Protein AF-A0A9X9Q8Z7-F1 (afdb_monomer_lite)

Organism: Gulo gulo (NCBI:txid48420)

pLDDT: mean 82.04, std 21.58, range [27.62, 98.31]

Structure (mmCIF, N/CA/C/O backbone):
data_AF-A0A9X9Q8Z7-F1
#
_entry.id   AF-A0A9X9Q8Z7-F1
#
loop_
_atom_site.group_PDB
_atom_site.id
_atom_site.type_symbol
_atom_site.label_atom_id
_atom_site.label_alt_id
_atom_site.label_comp_id
_atom_site.label_asym_id
_atom_site.label_entity_id
_atom_site.label_seq_id
_atom_site.pdbx_PDB_ins_code
_atom_site.Cartn_x
_atom_site.Cartn_y
_atom_site.Cartn_z
_atom_site.occupancy
_atom_site.B_iso_or_equiv
_atom_site.auth_seq_id
_atom_site.auth_comp_id
_atom_site.auth_asym_id
_atom_site.auth_atom_id
_atom_site.pdbx_PDB_model_num
ATOM 1 N N . MET A 1 1 ? -2.057 31.695 68.535 1.00 37.84 1 MET A N 1
ATOM 2 C CA . MET A 1 1 ? -2.910 32.203 67.441 1.00 37.84 1 MET A CA 1
ATOM 3 C C . MET A 1 1 ? -2.009 33.017 66.537 1.00 37.84 1 MET A C 1
ATOM 5 O O . MET A 1 1 ? -1.877 34.217 66.724 1.00 37.84 1 MET A O 1
ATOM 9 N N . GLU A 1 2 ? -1.329 32.327 65.630 1.00 30.91 2 GLU A N 1
ATOM 10 C CA . GLU A 1 2 ? -0.455 32.906 64.612 1.00 30.91 2 GLU A CA 1
ATOM 11 C C . GLU A 1 2 ? -0.871 32.297 63.274 1.00 30.91 2 GLU A C 1
ATOM 13 O O . GLU A 1 2 ? -1.188 31.111 63.190 1.00 30.91 2 GLU A O 1
ATOM 18 N N . LYS A 1 3 ? -0.987 33.158 62.262 1.00 35.72 3 LYS A N 1
ATOM 19 C CA . LYS A 1 3 ? -1.270 32.783 60.878 1.00 35.72 3 LYS A CA 1
ATOM 20 C C . LYS A 1 3 ? 0.009 32.212 60.283 1.00 35.72 3 LYS A C 1
ATOM 22 O O . LYS A 1 3 ? 1.001 32.933 60.244 1.00 35.72 3 LYS A O 1
ATOM 27 N N . GLU A 1 4 ? -0.047 31.007 59.731 1.00 32.28 4 GLU A N 1
ATOM 28 C CA . GLU A 1 4 ? 1.013 30.512 58.859 1.00 32.28 4 GLU A CA 1
ATOM 29 C C . GLU A 1 4 ? 0.518 30.237 57.444 1.00 32.28 4 GLU A C 1
ATOM 31 O O . GLU A 1 4 ? -0.660 30.007 57.168 1.00 32.28 4 GLU A O 1
ATOM 36 N N . LYS A 1 5 ? 1.476 30.444 56.552 1.00 32.44 5 LYS A N 1
ATOM 37 C CA . LYS A 1 5 ? 1.382 30.817 55.152 1.00 32.44 5 LYS A CA 1
ATOM 38 C C . LYS A 1 5 ? 1.384 29.550 54.298 1.00 32.44 5 LYS A C 1
ATOM 40 O O . LYS A 1 5 ? 2.084 28.590 54.594 1.00 32.44 5 LYS A O 1
ATOM 45 N N . LEU A 1 6 ? 0.596 29.589 53.233 1.00 34.72 6 LEU A N 1
ATOM 46 C CA . LEU A 1 6 ? 0.528 28.591 52.176 1.00 34.72 6 LEU A CA 1
ATOM 47 C C . LEU A 1 6 ? 1.861 28.540 51.407 1.00 34.72 6 LEU A C 1
ATOM 49 O O . LEU A 1 6 ? 2.272 29.568 50.880 1.00 34.72 6 LEU A O 1
ATOM 53 N N . ASP A 1 7 ? 2.469 27.359 51.288 1.00 29.67 7 ASP A N 1
ATOM 54 C CA . ASP A 1 7 ? 3.436 27.037 50.229 1.00 29.67 7 ASP A CA 1
ATOM 55 C C . ASP A 1 7 ? 3.209 25.588 49.768 1.00 29.67 7 ASP A C 1
ATOM 57 O O . ASP A 1 7 ? 3.765 24.616 50.281 1.00 29.67 7 ASP A O 1
ATOM 61 N N . SER A 1 8 ? 2.307 25.437 48.802 1.00 30.39 8 SER A N 1
ATOM 62 C CA . SER A 1 8 ? 2.005 24.173 48.135 1.00 30.39 8 SER A CA 1
ATOM 63 C C . SER A 1 8 ? 3.068 23.873 47.076 1.00 30.39 8 SER A C 1
ATOM 65 O O . SER A 1 8 ? 3.022 24.413 45.970 1.00 30.39 8 SER A O 1
ATOM 67 N N . LYS A 1 9 ? 4.016 22.991 47.403 1.00 31.52 9 LYS A N 1
ATOM 68 C CA . LYS A 1 9 ? 4.982 22.427 46.453 1.00 31.52 9 LYS A CA 1
ATOM 69 C C . LYS A 1 9 ? 4.414 21.118 45.892 1.00 31.52 9 LYS A C 1
ATOM 71 O O . LYS A 1 9 ? 4.386 20.106 46.582 1.00 31.52 9 LYS A O 1
ATOM 76 N N . ILE A 1 10 ? 3.917 21.160 44.656 1.00 27.62 10 ILE A N 1
ATOM 77 C CA . ILE A 1 10 ? 3.458 19.985 43.902 1.00 27.62 10 ILE A CA 1
ATOM 78 C C . ILE A 1 10 ? 4.681 19.108 43.612 1.00 27.62 10 ILE A C 1
ATOM 80 O O . ILE A 1 10 ? 5.573 19.513 42.867 1.00 27.62 10 ILE A O 1
ATOM 84 N N . ILE A 1 11 ? 4.737 17.921 44.215 1.00 29.00 11 ILE A N 1
ATOM 85 C CA . ILE A 1 11 ? 5.684 16.873 43.835 1.00 29.00 11 ILE A CA 1
ATOM 86 C C . ILE A 1 11 ? 5.000 16.071 42.729 1.00 29.00 11 ILE A C 1
ATOM 88 O O . ILE A 1 11 ? 4.080 15.301 42.984 1.00 29.00 11 ILE A O 1
ATOM 92 N N . VAL A 1 12 ? 5.413 16.312 41.485 1.00 28.73 12 VAL A N 1
ATOM 93 C CA . VAL A 1 12 ? 5.110 15.425 40.361 1.00 28.73 12 VAL A CA 1
ATOM 94 C C . VAL A 1 12 ? 6.004 14.202 40.536 1.00 28.73 12 VAL A C 1
ATOM 96 O O . VAL A 1 12 ? 7.205 14.269 40.275 1.00 28.73 12 VAL A O 1
ATOM 99 N N . GLU A 1 13 ? 5.443 13.101 41.031 1.00 27.73 13 GLU A N 1
ATOM 100 C CA . GLU A 1 13 ? 6.114 11.802 40.999 1.00 27.73 13 GLU A CA 1
ATOM 101 C C . GLU A 1 13 ? 6.196 11.333 39.543 1.00 27.73 13 GLU A C 1
ATOM 103 O O . GLU A 1 13 ? 5.268 10.765 38.972 1.00 27.73 13 GLU A O 1
ATOM 108 N N . TYR A 1 14 ? 7.338 11.630 38.925 1.00 32.38 14 TYR A N 1
ATOM 109 C CA . TYR A 1 14 ? 7.802 10.993 37.703 1.00 32.38 14 TYR A CA 1
ATOM 110 C C . TYR A 1 14 ? 8.070 9.516 38.025 1.00 32.38 14 TYR A C 1
ATOM 112 O O . TYR A 1 14 ? 9.113 9.166 38.581 1.00 32.38 14 TYR A O 1
ATOM 120 N N . CYS A 1 15 ? 7.129 8.630 37.702 1.00 34.38 15 CYS A N 1
ATOM 121 C CA . CYS A 1 15 ? 7.386 7.194 37.715 1.00 34.38 15 CYS A CA 1
ATOM 122 C C . CYS A 1 15 ? 8.273 6.833 36.516 1.00 34.38 15 CYS A C 1
ATOM 124 O O . CYS A 1 15 ? 7.789 6.396 35.477 1.00 34.38 15 CYS A O 1
ATOM 126 N N . ASN A 1 16 ? 9.586 6.998 36.685 1.00 40.81 16 ASN A N 1
ATOM 127 C CA . ASN A 1 16 ? 10.596 6.362 35.845 1.00 40.81 16 ASN A CA 1
ATOM 128 C C . ASN A 1 16 ? 10.554 4.847 36.089 1.00 40.81 16 ASN A C 1
ATOM 130 O O . ASN A 1 16 ? 11.298 4.326 36.919 1.00 40.81 16 ASN A O 1
ATOM 134 N N . HIS A 1 17 ? 9.676 4.137 35.385 1.00 39.72 17 HIS A N 1
ATOM 135 C CA . HIS A 1 17 ? 9.890 2.716 35.135 1.00 39.72 17 HIS A CA 1
ATOM 136 C C . HIS A 1 17 ? 10.696 2.617 33.845 1.00 39.72 17 HIS A C 1
ATOM 138 O O . HIS A 1 17 ? 10.189 2.916 32.768 1.00 39.72 17 HIS A O 1
ATOM 144 N N . ALA A 1 18 ? 11.970 2.248 33.974 1.00 42.78 18 ALA A N 1
ATOM 145 C CA . ALA A 1 18 ? 12.759 1.785 32.845 1.00 42.78 18 ALA A CA 1
ATOM 146 C C . ALA A 1 18 ? 12.041 0.559 32.261 1.00 42.78 18 ALA A C 1
ATOM 148 O O . ALA A 1 18 ? 12.005 -0.496 32.896 1.00 42.78 18 ALA A O 1
ATOM 149 N N . MET A 1 19 ? 11.391 0.741 31.111 1.00 45.59 19 MET A N 1
ATOM 150 C CA . MET A 1 19 ? 10.764 -0.340 30.360 1.00 45.59 19 MET A CA 1
ATOM 151 C C . MET A 1 19 ? 11.869 -1.229 29.784 1.00 45.59 19 MET A C 1
ATOM 153 O O . MET A 1 19 ? 12.889 -0.747 29.296 1.00 45.59 19 MET A O 1
ATOM 157 N N . ASP A 1 20 ? 11.681 -2.537 29.911 1.00 41.94 20 ASP A N 1
ATOM 158 C CA . ASP A 1 20 ? 12.554 -3.558 29.346 1.00 41.94 20 ASP A CA 1
ATOM 159 C C . ASP A 1 20 ? 12.507 -3.474 27.803 1.00 41.94 20 ASP A C 1
ATOM 161 O O . ASP A 1 20 ? 11.411 -3.569 27.242 1.00 41.94 20 ASP A O 1
ATOM 165 N N . PRO A 1 21 ? 13.647 -3.337 27.095 1.00 47.22 21 PRO A N 1
ATOM 166 C CA . PRO A 1 21 ? 13.672 -3.297 25.629 1.00 47.22 21 PRO A CA 1
ATOM 167 C C . PRO A 1 21 ? 13.071 -4.554 24.977 1.00 47.22 21 PRO A C 1
ATOM 169 O O . PRO A 1 21 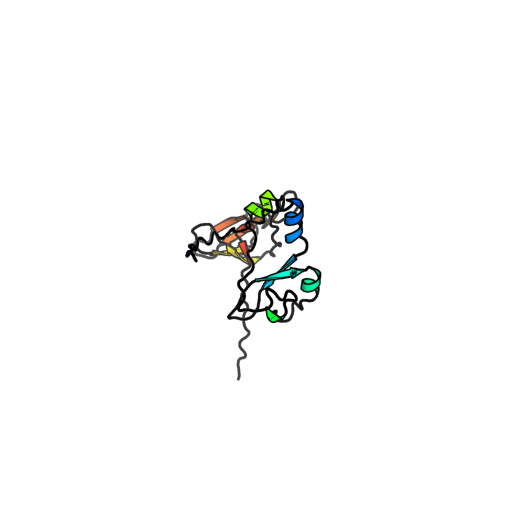? 12.652 -4.527 23.821 1.00 47.22 21 PRO A O 1
ATOM 172 N N . SER A 1 22 ? 13.002 -5.675 25.704 1.00 47.53 22 SER A N 1
ATOM 173 C CA . SER A 1 22 ? 12.358 -6.898 25.218 1.00 47.53 22 SER A CA 1
ATOM 174 C C . SER A 1 22 ? 10.823 -6.834 25.239 1.00 47.53 22 SER A C 1
ATOM 176 O O . SER A 1 22 ? 10.178 -7.556 24.476 1.00 47.53 22 SER A O 1
ATOM 178 N N . ALA A 1 23 ? 10.227 -5.956 26.056 1.00 49.59 23 ALA A N 1
ATOM 179 C CA . ALA A 1 23 ? 8.778 -5.776 26.137 1.00 49.59 23 ALA A CA 1
ATOM 180 C C . ALA A 1 23 ? 8.228 -4.932 24.973 1.00 49.59 23 ALA A C 1
ATOM 182 O O . ALA A 1 23 ? 7.140 -5.220 24.472 1.00 49.59 23 ALA A O 1
ATOM 183 N N . GLU A 1 24 ? 8.994 -3.950 24.486 1.00 50.75 24 GLU A N 1
ATOM 184 C CA . GLU A 1 24 ? 8.640 -3.159 23.294 1.00 50.75 24 GLU A CA 1
ATOM 185 C C . GLU A 1 24 ? 8.648 -4.023 22.024 1.00 50.75 24 GLU A C 1
ATOM 187 O O . GLU A 1 24 ? 7.759 -3.910 21.177 1.00 50.75 24 GLU A O 1
ATOM 192 N N . ASN A 1 25 ? 9.565 -4.995 21.958 1.00 51.03 25 ASN A N 1
ATOM 193 C CA . ASN A 1 25 ? 9.693 -5.941 20.847 1.00 51.03 25 ASN A CA 1
ATOM 194 C C . ASN A 1 25 ? 8.437 -6.818 20.637 1.00 51.03 25 ASN A C 1
ATOM 196 O O . ASN A 1 25 ? 8.208 -7.340 19.549 1.00 51.03 25 ASN A O 1
ATOM 200 N N . SER A 1 26 ? 7.598 -6.979 21.667 1.00 59.38 26 SER A N 1
ATOM 201 C CA . SER A 1 26 ? 6.358 -7.764 21.610 1.00 59.38 26 SER A CA 1
ATOM 202 C C . SER A 1 26 ? 5.140 -6.967 21.125 1.00 59.38 26 SER A C 1
ATOM 204 O O . SER A 1 26 ? 4.101 -7.577 20.860 1.00 59.38 26 SER A O 1
ATOM 206 N N . MET A 1 27 ? 5.209 -5.634 21.050 1.00 66.38 27 MET A N 1
ATOM 207 C CA . MET A 1 27 ? 4.010 -4.805 20.862 1.00 66.38 27 MET A CA 1
ATOM 208 C C . MET A 1 27 ? 3.388 -4.954 19.465 1.00 66.38 27 MET A C 1
ATOM 210 O O . MET A 1 27 ? 2.163 -4.963 19.340 1.00 66.38 27 MET A O 1
ATOM 214 N N . TYR A 1 28 ? 4.220 -5.120 18.433 1.00 67.25 28 TYR A N 1
ATOM 215 C CA . TYR A 1 28 ? 3.788 -5.165 17.028 1.00 67.25 28 TYR A CA 1
ATOM 216 C C . TYR A 1 28 ? 3.770 -6.573 16.426 1.00 67.25 28 TYR A C 1
ATOM 218 O O . TYR A 1 28 ? 3.291 -6.776 15.310 1.00 67.25 28 TYR A O 1
ATOM 226 N N . VAL A 1 29 ? 4.269 -7.564 17.162 1.00 74.06 29 VAL A N 1
ATOM 227 C CA . VAL A 1 29 ? 4.263 -8.957 16.718 1.00 74.06 29 VAL A CA 1
ATOM 228 C C . VAL A 1 29 ? 2.826 -9.478 16.741 1.00 74.06 29 VAL A C 1
ATOM 230 O O . VAL A 1 29 ? 2.121 -9.326 17.737 1.00 74.06 29 VAL A O 1
ATOM 233 N N . ASN A 1 30 ? 2.398 -10.127 15.652 1.00 83.12 30 ASN A N 1
ATOM 234 C CA . ASN A 1 30 ? 1.057 -10.716 15.527 1.00 83.12 30 ASN A CA 1
ATOM 235 C C . ASN A 1 30 ? -0.078 -9.691 15.722 1.00 83.12 30 ASN A C 1
ATOM 237 O O . ASN A 1 30 ? -1.070 -9.949 16.411 1.00 83.12 30 ASN A O 1
ATOM 241 N N . LYS A 1 31 ? 0.087 -8.503 15.133 1.00 87.81 31 LYS A N 1
ATOM 242 C CA . LYS A 1 31 ? -0.945 -7.468 15.065 1.00 87.81 31 LYS A CA 1
ATOM 243 C C . LYS A 1 31 ? -1.297 -7.149 13.620 1.00 87.81 31 LYS A C 1
ATOM 245 O O . LYS A 1 31 ? -0.474 -7.310 12.721 1.00 87.81 31 LYS A O 1
ATOM 250 N N . VAL A 1 32 ? -2.521 -6.684 13.405 1.00 90.75 32 VAL A N 1
ATOM 251 C CA . VAL A 1 32 ? -3.028 -6.315 12.079 1.00 90.75 32 VAL A CA 1
ATOM 252 C C . VAL A 1 32 ? -3.676 -4.946 12.160 1.00 90.75 32 VAL A C 1
ATOM 254 O O . VAL A 1 32 ? -4.503 -4.700 13.031 1.00 90.75 32 VAL A O 1
ATOM 257 N N . TRP A 1 33 ? -3.325 -4.065 11.232 1.00 92.81 33 TRP A N 1
ATOM 258 C CA . TRP A 1 33 ? -4.005 -2.788 11.072 1.00 92.81 33 TRP A CA 1
ATOM 259 C C . TRP A 1 33 ? -5.226 -2.950 10.169 1.00 92.81 33 TRP A C 1
ATOM 261 O O . TRP A 1 33 ? -5.132 -3.521 9.082 1.00 92.81 33 TRP A O 1
ATOM 271 N N . VAL A 1 34 ? -6.367 -2.422 10.603 1.00 94.62 34 VAL A N 1
ATOM 272 C CA . VAL A 1 34 ? -7.606 -2.377 9.816 1.00 94.62 34 VAL A CA 1
ATOM 273 C C . VAL A 1 34 ? -8.094 -0.938 9.694 1.00 94.62 34 VAL A C 1
ATOM 275 O O . VAL A 1 34 ? -8.029 -0.170 10.656 1.00 94.62 34 VAL A O 1
ATOM 278 N N . GLN A 1 35 ? -8.571 -0.557 8.511 1.00 95.62 35 GLN A N 1
ATOM 279 C CA . GLN A 1 35 ? -9.095 0.782 8.265 1.00 95.62 35 GLN A CA 1
ATOM 280 C C . GLN A 1 35 ? -10.605 0.829 8.506 1.00 95.62 35 GLN A C 1
ATOM 282 O O . GLN A 1 35 ? -11.350 -0.041 8.061 1.00 95.62 35 GLN A O 1
ATOM 287 N N . CYS A 1 36 ? -11.069 1.876 9.182 1.00 96.44 36 CYS A N 1
ATOM 288 C CA . CYS A 1 36 ? -12.488 2.182 9.300 1.00 96.44 36 CYS A CA 1
ATOM 289 C C . CYS A 1 36 ? -13.059 2.648 7.953 1.00 96.44 36 CYS A C 1
ATOM 291 O O . CYS A 1 36 ? -12.634 3.671 7.422 1.00 96.44 36 CYS A O 1
ATOM 293 N N . GLU A 1 37 ? -14.096 1.980 7.459 1.00 96.31 37 GLU A N 1
ATOM 294 C CA . GLU A 1 37 ? -14.748 2.294 6.180 1.00 96.31 37 GLU A CA 1
ATOM 295 C C . GLU A 1 37 ? -15.816 3.395 6.273 1.00 96.31 37 GLU A C 1
ATOM 297 O O . GLU A 1 37 ? -16.533 3.675 5.313 1.00 96.31 37 GLU A O 1
ATOM 302 N N . SER A 1 38 ? -15.948 4.059 7.426 1.00 95.12 38 SER A N 1
ATOM 303 C CA . SER A 1 38 ? -16.757 5.277 7.498 1.00 95.12 38 SER A CA 1
ATOM 304 C C . SER A 1 38 ? -16.070 6.382 6.697 1.00 95.12 38 SER A C 1
ATOM 306 O O . SER A 1 38 ? -14.950 6.772 7.036 1.00 95.12 38 SER A O 1
ATOM 308 N N . GLU A 1 39 ? -16.764 6.926 5.692 1.00 93.69 39 GLU A N 1
ATOM 309 C CA . GLU A 1 39 ? -16.252 7.977 4.794 1.00 93.69 39 GLU A CA 1
ATOM 310 C C . GLU A 1 39 ? -15.759 9.225 5.557 1.00 93.69 39 GLU A C 1
ATOM 312 O O . GLU A 1 39 ? -14.875 9.934 5.088 1.00 93.69 39 GLU A O 1
ATOM 317 N N . SER A 1 40 ? -16.285 9.480 6.761 1.00 95.62 40 SER A N 1
ATOM 318 C CA . SER A 1 40 ? -15.879 10.595 7.630 1.00 95.62 40 SER A CA 1
ATOM 319 C C . SER A 1 40 ? -14.765 10.261 8.630 1.00 95.62 40 SER A C 1
ATOM 321 O O . SER A 1 40 ? -14.314 11.150 9.352 1.00 95.62 40 SER A O 1
ATOM 323 N N . CYS A 1 41 ? -14.348 8.995 8.728 1.00 96.31 41 CYS A N 1
ATOM 324 C CA . CYS A 1 41 ? -13.355 8.549 9.703 1.00 96.31 41 CYS A CA 1
ATOM 325 C C . CYS A 1 41 ? -12.039 8.151 9.040 1.00 96.31 41 CYS A C 1
ATOM 327 O O . CYS A 1 41 ? -11.029 8.786 9.325 1.00 96.31 41 CYS A O 1
ATOM 329 N N . LEU A 1 42 ? -12.053 7.098 8.212 1.00 95.56 42 LEU A N 1
ATOM 330 C CA . LEU A 1 42 ? -10.884 6.530 7.520 1.00 95.56 42 LEU A CA 1
ATOM 331 C C . LEU A 1 42 ? -9.658 6.212 8.404 1.00 95.56 42 LEU A C 1
ATOM 333 O O . LEU A 1 42 ? -8.582 5.955 7.867 1.00 95.56 42 LEU A O 1
ATOM 337 N N . LYS A 1 43 ? -9.824 6.196 9.736 1.00 96.44 43 LYS A N 1
ATOM 338 C CA . LYS A 1 43 ? -8.751 5.910 10.693 1.00 96.44 43 LYS A CA 1
ATOM 339 C C . LYS A 1 43 ? -8.384 4.430 10.715 1.00 96.44 43 LYS A C 1
ATOM 341 O O . LYS A 1 43 ? -9.271 3.576 10.609 1.00 96.44 43 LYS A O 1
ATOM 346 N N . TRP A 1 44 ? -7.114 4.147 10.951 1.00 96.38 44 TRP A N 1
ATOM 347 C CA . TRP A 1 44 ? -6.564 2.823 11.195 1.00 96.38 44 TRP A CA 1
ATOM 348 C C . TRP A 1 44 ? -6.653 2.433 12.672 1.00 96.38 44 TRP A C 1
ATOM 350 O O . TRP A 1 44 ? -6.577 3.271 13.574 1.00 96.38 44 TRP A O 1
ATOM 360 N N . ARG A 1 45 ? -6.873 1.141 12.915 1.00 96.12 45 ARG A N 1
ATOM 361 C CA . ARG A 1 45 ? -6.992 0.539 14.247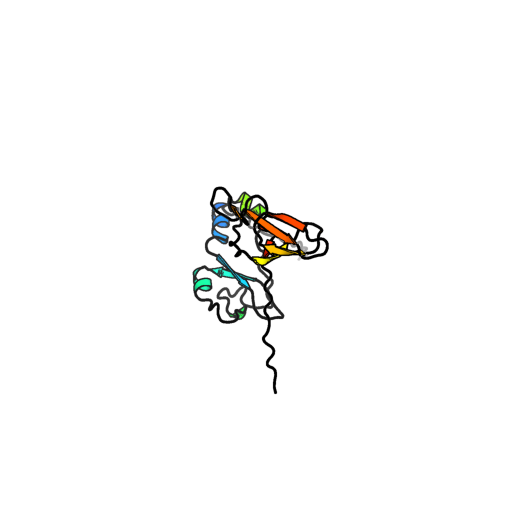 1.00 96.12 45 ARG A CA 1
ATOM 362 C C . ARG A 1 45 ? -6.151 -0.719 14.323 1.00 96.12 45 ARG A C 1
ATOM 364 O O . ARG A 1 45 ? -6.177 -1.519 13.383 1.00 96.12 45 ARG A O 1
ATOM 371 N N . LEU A 1 46 ? -5.434 -0.891 15.427 1.00 94.38 46 LEU A N 1
ATOM 372 C CA . LEU A 1 46 ? -4.606 -2.067 15.648 1.00 94.38 46 LEU A CA 1
ATOM 373 C C . LEU A 1 46 ? -5.440 -3.191 16.274 1.00 94.38 46 LEU A C 1
ATOM 375 O O . LEU A 1 46 ? -6.024 -3.036 17.345 1.00 94.38 46 LEU A O 1
ATOM 379 N N . LEU A 1 47 ? -5.485 -4.342 15.610 1.00 94.25 47 LEU A N 1
ATOM 380 C CA . LEU A 1 47 ? -6.136 -5.555 16.095 1.00 94.25 47 LEU A CA 1
ATOM 381 C C . LEU A 1 47 ? -5.106 -6.593 16.538 1.00 94.25 47 LEU A C 1
ATOM 383 O O . LEU A 1 47 ? -4.002 -6.685 15.995 1.00 94.25 47 LEU A O 1
ATOM 387 N N . SER A 1 48 ? -5.498 -7.419 17.508 1.00 92.19 48 SER A N 1
ATOM 388 C CA . SER A 1 48 ? -4.832 -8.696 17.770 1.00 92.19 48 SER A CA 1
ATOM 389 C C . SER A 1 48 ? -5.000 -9.647 16.577 1.00 92.19 48 SER A C 1
ATOM 391 O O . SER A 1 48 ? -5.949 -9.505 15.802 1.00 92.19 48 SER A O 1
ATOM 393 N N . SER A 1 49 ? -4.115 -10.637 16.429 1.00 90.50 49 SER A N 1
ATOM 394 C CA . SER A 1 49 ? -4.303 -11.700 15.432 1.00 90.50 49 SER A CA 1
ATOM 395 C C . SER A 1 49 ? -5.646 -12.417 15.588 1.00 90.50 49 SER A C 1
ATOM 397 O O . SER A 1 49 ? -6.279 -12.756 14.587 1.00 90.50 49 SER A O 1
ATOM 399 N N . GLU A 1 50 ? -6.107 -12.630 16.823 1.00 92.00 50 GLU A N 1
ATOM 400 C CA . GLU A 1 50 ? -7.387 -13.281 17.103 1.00 92.00 50 GLU A CA 1
ATOM 401 C C . GLU A 1 50 ? -8.576 -12.440 16.625 1.00 92.00 50 GLU A C 1
ATOM 403 O O . GLU A 1 50 ? -9.506 -12.975 16.018 1.00 92.00 50 GLU A O 1
ATOM 408 N N . ASP A 1 51 ? -8.551 -11.128 16.869 1.00 93.00 51 ASP A N 1
ATOM 409 C CA . ASP A 1 51 ? -9.621 -10.223 16.439 1.00 93.00 51 ASP A CA 1
ATOM 410 C C . ASP A 1 51 ? -9.598 -10.008 14.926 1.00 93.00 51 ASP A C 1
ATOM 412 O O . ASP A 1 51 ? -10.652 -10.003 14.288 1.00 93.00 51 ASP A O 1
ATOM 416 N N . ALA A 1 52 ? -8.407 -9.901 14.333 1.00 92.44 52 ALA A N 1
ATOM 417 C CA . ALA A 1 52 ? -8.234 -9.779 12.891 1.00 92.44 52 ALA A CA 1
ATOM 418 C C . ALA A 1 52 ? -8.786 -11.002 12.146 1.00 92.44 52 ALA A C 1
ATOM 420 O O . ALA A 1 52 ? -9.483 -10.849 11.146 1.00 92.44 52 ALA A O 1
ATOM 421 N N . ALA A 1 53 ? -8.565 -12.212 12.672 1.00 92.44 53 ALA A N 1
ATOM 422 C CA . ALA A 1 53 ? -9.104 -13.447 12.098 1.00 92.44 53 ALA A CA 1
ATOM 423 C C . ALA A 1 53 ? -10.645 -13.514 12.108 1.00 92.44 53 ALA A C 1
ATOM 425 O O . ALA A 1 53 ? -11.235 -14.336 11.407 1.00 92.44 53 ALA A O 1
ATOM 426 N N . ARG A 1 54 ? -11.312 -12.667 12.904 1.00 92.69 54 ARG A N 1
ATOM 427 C CA . ARG A 1 54 ? -12.779 -12.578 12.979 1.00 92.69 54 ARG A CA 1
ATOM 428 C C . ARG A 1 54 ? -13.363 -11.512 12.054 1.00 92.69 54 ARG A C 1
ATOM 430 O O . ARG A 1 54 ? -14.589 -11.418 11.961 1.00 92.69 54 ARG A O 1
ATOM 437 N N . VAL A 1 55 ? -12.527 -10.707 11.399 1.00 93.56 55 VAL A N 1
ATOM 438 C CA . VAL A 1 55 ? -12.979 -9.690 10.446 1.00 93.56 55 VAL A CA 1
ATOM 439 C C . VAL A 1 55 ? -13.482 -10.375 9.174 1.00 93.56 55 VAL A C 1
ATOM 441 O O . VAL A 1 55 ? -12.777 -11.154 8.541 1.00 93.56 55 VAL A O 1
ATOM 444 N N . ASP A 1 56 ? -14.722 -10.076 8.788 1.00 92.44 56 ASP A N 1
ATOM 445 C CA . ASP A 1 56 ? -15.291 -10.522 7.516 1.00 92.44 56 ASP A CA 1
ATOM 446 C C . ASP A 1 56 ? -14.821 -9.589 6.395 1.00 92.44 56 ASP A C 1
ATOM 448 O O . ASP A 1 56 ? -15.336 -8.484 6.250 1.00 92.44 56 ASP A O 1
ATOM 452 N N . HIS A 1 57 ? -13.859 -10.042 5.589 1.00 87.06 57 HIS A N 1
ATOM 453 C CA . HIS A 1 57 ? -13.283 -9.262 4.486 1.00 87.06 57 HIS A CA 1
ATOM 454 C C . HIS A 1 57 ? -14.280 -8.886 3.374 1.00 87.06 57 HIS A C 1
ATOM 456 O O . HIS A 1 57 ? -13.939 -8.087 2.505 1.00 87.06 57 HIS A O 1
ATOM 462 N N . ASN A 1 58 ? -15.495 -9.448 3.372 1.00 91.94 58 ASN A N 1
ATOM 463 C CA . ASN A 1 58 ? -16.538 -9.099 2.403 1.00 91.94 58 ASN A CA 1
ATOM 464 C C . ASN A 1 58 ? -17.506 -8.027 2.925 1.00 91.94 58 ASN A C 1
ATOM 466 O O . ASN A 1 58 ? -18.479 -7.696 2.240 1.00 91.94 58 ASN A O 1
ATOM 470 N N . LYS A 1 59 ? -17.300 -7.525 4.146 1.00 93.50 59 LYS A N 1
ATOM 471 C CA . LYS A 1 59 ? -18.167 -6.533 4.782 1.00 93.50 59 LYS A CA 1
ATOM 472 C C . LYS A 1 59 ? -17.356 -5.346 5.279 1.00 93.50 59 LYS A C 1
ATOM 474 O O . LYS A 1 59 ? -16.208 -5.527 5.673 1.00 93.50 59 LYS A O 1
ATOM 479 N N . PRO A 1 60 ? -17.977 -4.156 5.329 1.00 94.31 60 PRO A N 1
ATOM 480 C CA . PRO A 1 60 ? -17.290 -2.989 5.829 1.00 94.31 60 PRO A CA 1
ATOM 481 C C . PRO A 1 60 ? -16.930 -3.148 7.303 1.00 94.31 60 PRO A C 1
ATOM 483 O O . PRO A 1 60 ? -17.743 -3.625 8.105 1.00 94.31 60 PRO A O 1
ATOM 486 N N . TRP A 1 61 ? -15.726 -2.707 7.658 1.00 96.81 61 TRP A N 1
ATOM 487 C CA . TRP A 1 61 ? -15.266 -2.667 9.042 1.00 96.81 61 TRP A CA 1
ATOM 488 C C . TRP A 1 61 ? -15.316 -1.242 9.604 1.00 96.81 61 TRP A C 1
ATOM 490 O O . TRP A 1 61 ? -14.931 -0.276 8.945 1.00 96.81 61 TRP A O 1
ATOM 500 N N . TYR A 1 62 ? -15.776 -1.088 10.846 1.00 97.50 62 TYR A N 1
ATOM 501 C CA . TYR A 1 62 ? -15.916 0.216 11.499 1.00 97.50 62 TYR A CA 1
ATOM 502 C C . TYR A 1 62 ? -15.295 0.217 12.891 1.00 97.50 62 TYR A C 1
ATOM 504 O O . TYR A 1 62 ? -15.300 -0.802 13.571 1.00 97.50 62 TYR A O 1
ATOM 512 N N . CYS A 1 63 ? -14.866 1.391 13.376 1.00 97.75 63 CYS A N 1
ATOM 513 C CA . CYS A 1 63 ? -14.235 1.520 14.697 1.00 97.75 63 CYS A CA 1
ATOM 514 C C . CYS A 1 63 ? -15.047 0.861 15.826 1.00 97.75 63 CYS A C 1
ATOM 516 O O . CYS A 1 63 ? -14.452 0.215 16.674 1.00 97.75 63 CYS A O 1
ATOM 518 N N . PHE A 1 64 ? -16.385 0.951 15.826 1.00 96.69 64 PHE A N 1
ATOM 519 C CA . PHE A 1 64 ? -17.228 0.340 16.872 1.00 96.69 64 PHE A CA 1
ATOM 520 C C . PHE A 1 64 ? -17.159 -1.191 16.924 1.00 96.69 64 PHE A C 1
ATOM 522 O O . PHE A 1 64 ? -17.605 -1.784 17.903 1.00 96.69 64 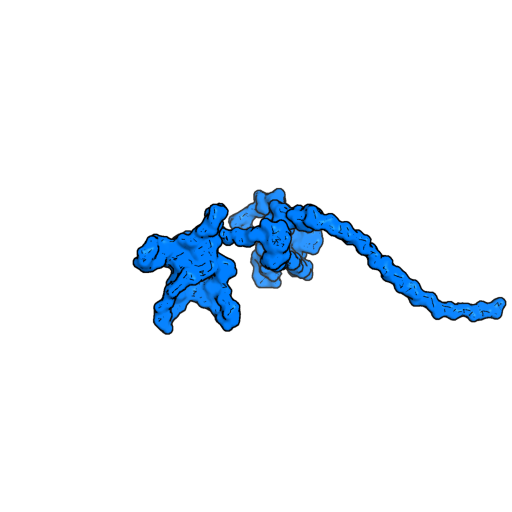PHE A O 1
ATOM 529 N N . MET A 1 65 ? -16.611 -1.826 15.886 1.00 96.44 65 MET A N 1
ATOM 530 C CA . MET A 1 65 ? -16.355 -3.263 15.828 1.00 96.44 65 MET A CA 1
ATOM 531 C C . MET A 1 65 ? -15.011 -3.647 16.462 1.00 96.44 65 MET A C 1
ATOM 533 O O . MET A 1 65 ? -14.742 -4.836 16.609 1.00 96.44 65 MET A O 1
ATOM 537 N N . ASN A 1 66 ? -14.165 -2.677 16.829 1.00 96.44 66 ASN A N 1
ATOM 538 C CA . ASN A 1 66 ? -12.915 -2.945 17.530 1.00 96.44 66 ASN A CA 1
ATOM 539 C C . ASN A 1 66 ? -13.200 -3.480 18.941 1.00 96.44 66 ASN A C 1
ATOM 541 O O . ASN A 1 66 ? -13.949 -2.865 19.705 1.00 96.44 66 ASN A O 1
ATOM 545 N N . ALA A 1 67 ? -12.581 -4.609 19.289 1.00 93.88 67 ALA A N 1
ATOM 546 C CA . ALA A 1 67 ? -12.669 -5.195 20.622 1.00 93.88 67 ALA A CA 1
ATOM 547 C C . ALA A 1 67 ? -11.940 -4.343 21.678 1.00 93.88 67 ALA A C 1
ATOM 549 O O . ALA A 1 67 ? -12.330 -4.361 22.848 1.00 93.88 67 ALA A O 1
ATOM 550 N N . ASP A 1 68 ? -10.926 -3.563 21.280 1.00 94.12 68 ASP A N 1
ATOM 551 C CA . ASP A 1 68 ? -10.259 -2.621 22.180 1.00 94.12 68 ASP A CA 1
ATOM 552 C C . ASP A 1 68 ? -11.145 -1.393 22.432 1.00 94.12 68 ASP A C 1
ATOM 554 O O . ASP A 1 68 ? -11.286 -0.499 21.592 1.00 94.12 68 ASP A O 1
ATOM 558 N N . SER A 1 69 ? -11.709 -1.319 23.640 1.00 94.38 69 SER A N 1
ATOM 559 C CA . SER A 1 69 ? -12.576 -0.221 24.071 1.00 94.38 69 SER A CA 1
ATOM 560 C C . SER A 1 69 ? -11.899 1.151 24.066 1.00 94.38 69 SER A C 1
ATOM 562 O O . SER A 1 69 ? -12.595 2.163 24.094 1.00 94.38 69 SER A O 1
ATOM 564 N N . ARG A 1 70 ? -10.562 1.215 24.044 1.00 95.00 70 ARG A N 1
ATOM 565 C CA . ARG A 1 70 ? -9.824 2.484 23.965 1.00 95.00 70 ARG A CA 1
ATOM 566 C C . ARG A 1 70 ? -9.918 3.108 22.577 1.00 95.00 70 ARG A C 1
ATOM 568 O O . ARG A 1 70 ? -9.897 4.327 22.477 1.00 95.00 70 ARG A O 1
ATOM 575 N N . TYR A 1 71 ? -10.075 2.292 21.533 1.00 95.62 71 TYR A N 1
ATOM 576 C CA . TYR A 1 71 ? -10.038 2.721 20.131 1.00 95.62 71 TYR A CA 1
ATOM 577 C C . TYR A 1 71 ? -11.275 2.288 19.330 1.00 95.62 71 TYR A C 1
ATOM 579 O O . TYR A 1 71 ? -11.267 2.297 18.096 1.00 95.62 71 TYR A O 1
ATOM 587 N N . ASN A 1 72 ? -12.373 1.950 20.009 1.00 96.44 72 ASN A N 1
ATOM 588 C CA . ASN A 1 72 ? -13.608 1.506 19.366 1.00 96.44 72 ASN A CA 1
ATOM 589 C C . ASN A 1 72 ? -14.546 2.642 18.917 1.00 96.44 72 ASN A C 1
ATOM 591 O O . ASN A 1 72 ? -15.705 2.417 18.582 1.00 96.44 72 ASN A O 1
ATOM 595 N N . ASN A 1 73 ? -14.084 3.890 18.898 1.00 97.25 73 ASN A N 1
ATOM 596 C CA . ASN A 1 73 ? -14.899 5.022 18.471 1.00 97.25 73 ASN A CA 1
ATOM 597 C C . ASN A 1 73 ? -14.160 5.864 17.427 1.00 97.25 73 ASN A C 1
ATOM 599 O O . ASN A 1 73 ? -12.946 6.048 17.488 1.00 97.25 73 ASN A O 1
ATOM 603 N N . CYS A 1 74 ? -14.904 6.390 16.453 1.00 97.81 74 CYS A N 1
ATOM 604 C CA . CYS A 1 74 ? -14.362 7.279 15.429 1.00 97.81 74 CYS A CA 1
ATOM 605 C C . CYS A 1 74 ? -13.895 8.630 15.998 1.00 97.81 74 CYS A C 1
ATOM 607 O O . CYS A 1 74 ? -13.078 9.290 15.357 1.00 97.81 74 CYS A O 1
ATOM 609 N N . SER A 1 75 ? -14.394 9.050 17.165 1.00 96.44 75 SER A N 1
ATOM 610 C CA . SER A 1 75 ? -13.962 10.280 17.841 1.00 96.44 75 SER A CA 1
ATOM 611 C C . SER A 1 75 ? -12.579 10.166 18.484 1.00 96.44 75 SER A C 1
ATOM 613 O O . SER A 1 75 ? -11.952 11.189 18.740 1.00 96.44 75 SER A O 1
ATOM 615 N N . VAL A 1 76 ? -12.096 8.946 18.731 1.00 97.12 76 VAL A N 1
ATOM 616 C CA . VAL A 1 76 ? -10.762 8.710 19.292 1.00 97.12 76 VAL A CA 1
ATOM 617 C C . VAL A 1 76 ? -9.716 8.899 18.196 1.00 97.12 76 VAL A C 1
ATOM 619 O O . VAL A 1 76 ? -9.915 8.451 17.060 1.00 97.12 76 VAL A O 1
ATOM 622 N N . SER A 1 77 ? -8.597 9.540 18.533 1.00 96.25 77 SER A N 1
ATOM 623 C CA . SER A 1 77 ? -7.438 9.685 17.646 1.00 96.25 77 SER A CA 1
ATOM 624 C C . SER A 1 77 ? -6.937 8.337 17.124 1.00 96.25 77 SER A C 1
ATOM 626 O O . SER A 1 77 ? -7.151 7.297 17.749 1.00 96.25 77 SER A O 1
ATOM 628 N N . GLU A 1 78 ? -6.332 8.347 15.939 1.00 95.88 78 GLU A N 1
ATOM 629 C CA . GLU A 1 78 ? -5.628 7.183 15.391 1.00 95.88 78 GLU A CA 1
ATOM 630 C C . GLU A 1 78 ? -4.427 6.823 16.278 1.00 95.88 78 GLU A C 1
ATOM 632 O O . GLU A 1 78 ? -3.892 7.686 16.972 1.00 95.88 78 GLU A O 1
ATOM 637 N N . GLU A 1 79 ? -4.076 5.541 16.308 1.00 93.12 79 GLU A N 1
ATOM 638 C CA . GLU A 1 79 ? -2.861 5.059 16.968 1.00 93.12 79 GLU A CA 1
ATOM 639 C C . GLU A 1 79 ? -1.650 5.368 16.081 1.00 93.12 79 GLU A C 1
ATOM 641 O O . GLU A 1 79 ? -1.727 5.201 14.866 1.00 93.12 79 GLU A O 1
ATOM 646 N N . ASP A 1 80 ? -0.530 5.789 16.670 1.00 88.75 80 ASP A N 1
ATOM 647 C CA . ASP A 1 80 ? 0.673 6.081 15.890 1.00 88.75 80 ASP A CA 1
ATOM 648 C C . ASP A 1 80 ? 1.256 4.793 15.288 1.00 88.75 80 ASP A C 1
ATOM 650 O O . ASP A 1 80 ? 1.471 3.794 15.981 1.00 88.75 80 ASP A O 1
ATOM 654 N N . PHE A 1 81 ? 1.532 4.822 13.983 1.00 84.75 81 PHE A N 1
ATOM 655 C CA . PHE A 1 81 ? 2.304 3.776 13.323 1.00 84.75 81 PHE A CA 1
ATOM 656 C C . PHE A 1 81 ? 3.799 4.016 13.589 1.00 84.75 81 PHE A C 1
ATOM 658 O O . PHE A 1 81 ? 4.261 5.146 13.402 1.00 84.75 81 PHE A O 1
ATOM 665 N N . PRO A 1 82 ? 4.570 2.996 14.011 1.00 83.06 82 PRO A N 1
ATOM 666 C CA . PRO A 1 82 ? 5.990 3.170 14.297 1.00 83.06 82 PRO A CA 1
ATOM 667 C C . PRO A 1 82 ? 6.744 3.625 13.045 1.00 83.06 82 PRO A C 1
ATOM 669 O O . PRO A 1 82 ? 6.510 3.124 11.943 1.00 83.06 82 PRO A O 1
ATOM 672 N N . GLU A 1 83 ? 7.677 4.562 13.211 1.00 84.69 83 GLU A N 1
ATOM 673 C CA . GLU A 1 83 ? 8.547 4.957 12.105 1.00 84.69 83 GLU A CA 1
ATOM 674 C C . GLU A 1 83 ? 9.414 3.773 11.650 1.00 84.69 83 GLU A C 1
ATOM 676 O O . GLU A 1 83 ? 9.833 2.934 12.450 1.00 84.69 83 GLU A O 1
ATOM 681 N N . GLU A 1 84 ? 9.732 3.723 10.355 1.00 84.38 84 GLU A N 1
ATOM 682 C CA . GLU A 1 84 ? 10.571 2.667 9.770 1.00 84.38 84 GLU A CA 1
ATOM 683 C C . GLU A 1 84 ? 11.943 2.564 10.464 1.00 84.38 84 GLU A C 1
ATOM 685 O O . GLU A 1 84 ? 12.449 1.467 10.688 1.00 84.38 84 GLU A O 1
ATOM 690 N N . SER A 1 85 ? 12.504 3.699 10.893 1.00 85.62 85 SER A N 1
ATOM 691 C CA . SER A 1 85 ? 13.726 3.775 11.704 1.00 85.62 85 SER A CA 1
ATOM 692 C C . SER A 1 85 ? 13.616 2.979 13.009 1.00 85.62 85 SER A C 1
ATOM 694 O O . SER A 1 85 ? 14.509 2.191 13.310 1.00 85.62 85 SER A O 1
ATOM 696 N N . GLN A 1 86 ? 12.507 3.119 13.742 1.00 86.38 86 GLN A N 1
ATOM 697 C CA . GLN A 1 86 ? 12.270 2.423 15.014 1.00 86.38 86 GLN A CA 1
ATOM 698 C C . GLN A 1 86 ? 12.154 0.908 14.810 1.00 86.38 86 GLN A C 1
ATOM 700 O O . GLN A 1 86 ? 12.668 0.117 15.606 1.00 86.38 86 GLN A O 1
ATOM 705 N N . LEU A 1 87 ? 11.514 0.491 13.712 1.00 84.81 87 LEU A N 1
ATOM 706 C CA . LEU A 1 87 ? 11.440 -0.920 13.335 1.00 84.81 87 LEU A CA 1
ATOM 707 C C . LEU A 1 87 ? 12.835 -1.475 13.024 1.00 84.81 87 LEU A C 1
ATOM 709 O O . LEU A 1 87 ? 13.188 -2.544 13.522 1.00 84.81 87 LEU A O 1
ATOM 713 N N . HIS A 1 88 ? 13.642 -0.730 12.264 1.00 85.06 88 HIS A N 1
ATOM 714 C CA . HIS A 1 88 ? 14.996 -1.135 11.879 1.00 85.06 88 HIS A CA 1
ATOM 715 C C . HIS A 1 88 ? 15.946 -1.218 13.078 1.00 85.06 88 HIS A C 1
ATOM 717 O O . HIS A 1 88 ? 16.707 -2.181 13.185 1.00 85.06 88 HIS A O 1
ATOM 723 N N . GLU A 1 89 ? 15.879 -0.261 14.006 1.00 87.75 89 GLU A N 1
ATOM 724 C CA . GLU A 1 89 ? 16.639 -0.289 15.266 1.00 87.75 89 GLU A CA 1
ATOM 725 C C . GLU A 1 89 ? 16.287 -1.515 16.123 1.00 87.75 89 GLU A C 1
ATOM 727 O O . GLU A 1 89 ? 17.160 -2.095 16.770 1.00 87.75 89 GLU A O 1
ATOM 732 N N . SER A 1 90 ? 15.032 -1.963 16.047 1.00 84.62 90 SER A N 1
ATOM 733 C CA . SER A 1 90 ? 14.532 -3.173 16.713 1.00 84.62 90 SER A CA 1
ATOM 734 C C . SER A 1 90 ? 14.829 -4.469 15.936 1.00 84.62 90 SER A C 1
ATOM 736 O O . SER A 1 90 ? 14.437 -5.554 16.363 1.00 84.62 90 SER A O 1
ATOM 738 N N . GLY A 1 91 ? 15.520 -4.389 14.792 1.00 86.44 91 GLY A N 1
ATOM 739 C CA . GLY A 1 91 ? 15.875 -5.541 13.954 1.00 86.44 91 GLY A CA 1
ATOM 740 C C . GLY A 1 91 ? 14.748 -6.062 13.054 1.00 86.44 91 GLY A C 1
ATOM 741 O O . GLY A 1 91 ? 14.889 -7.136 12.465 1.00 86.44 91 GLY A O 1
ATOM 742 N N . PHE A 1 92 ? 13.646 -5.323 12.921 1.00 84.81 92 PHE A N 1
ATOM 743 C CA . PHE A 1 92 ? 12.576 -5.625 11.970 1.00 84.81 92 PHE A CA 1
ATOM 744 C C . PHE A 1 92 ? 12.773 -4.873 10.654 1.00 84.81 92 PHE A C 1
ATOM 746 O O . PHE A 1 92 ? 13.413 -3.828 10.601 1.00 84.81 92 PHE A O 1
ATOM 753 N N . LYS A 1 93 ? 12.165 -5.385 9.582 1.00 87.12 93 LYS A N 1
ATOM 754 C CA . LYS A 1 93 ? 12.063 -4.701 8.288 1.00 87.12 93 LYS A CA 1
ATOM 755 C C . LYS A 1 93 ? 10.624 -4.727 7.793 1.00 87.12 93 LYS A C 1
ATOM 757 O O . LYS A 1 93 ? 9.899 -5.692 8.050 1.00 87.12 93 LYS A O 1
ATOM 762 N N . ILE A 1 94 ? 10.220 -3.699 7.057 1.00 86.12 94 ILE A N 1
ATOM 763 C CA . ILE A 1 94 ? 8.903 -3.663 6.416 1.00 86.12 94 ILE A CA 1
ATOM 764 C C . ILE A 1 94 ? 8.943 -4.534 5.155 1.00 86.12 94 ILE A C 1
ATOM 766 O O . ILE A 1 94 ? 9.778 -4.337 4.275 1.00 86.12 94 ILE A O 1
ATOM 770 N N . VAL A 1 95 ? 8.030 -5.503 5.065 1.00 87.88 95 VAL A N 1
ATOM 771 C CA . VAL A 1 95 ? 7.891 -6.390 3.903 1.00 87.88 95 VAL A CA 1
ATOM 772 C C . VAL A 1 95 ? 6.608 -6.054 3.155 1.00 87.88 95 VAL A C 1
ATOM 774 O O . VAL A 1 95 ? 5.509 -6.156 3.700 1.00 87.88 95 VAL A O 1
ATOM 777 N N . TYR A 1 96 ? 6.746 -5.686 1.883 1.00 87.50 96 TYR A N 1
ATOM 778 C CA . TYR A 1 96 ? 5.619 -5.378 1.007 1.00 87.50 96 TYR A CA 1
ATOM 779 C C . TYR A 1 96 ? 5.141 -6.625 0.260 1.00 87.50 96 TYR A C 1
ATOM 781 O O . TYR A 1 96 ? 5.937 -7.446 -0.199 1.00 87.50 96 TYR A O 1
ATOM 789 N N . SER A 1 97 ? 3.823 -6.745 0.091 1.00 89.44 97 SER A N 1
ATOM 790 C CA . SER A 1 97 ? 3.237 -7.802 -0.736 1.00 89.44 97 SER A CA 1
ATOM 791 C C . SER A 1 97 ? 3.630 -7.636 -2.204 1.00 89.44 97 SER A C 1
ATOM 793 O O . SER A 1 97 ? 3.713 -6.518 -2.721 1.00 89.44 97 SER A O 1
ATOM 795 N N . GLN A 1 98 ? 3.825 -8.759 -2.898 1.00 94.06 98 GLN A N 1
ATOM 796 C CA . GLN A 1 98 ? 4.100 -8.731 -4.327 1.00 94.06 98 GLN A CA 1
ATOM 797 C C . GLN A 1 98 ? 2.854 -8.339 -5.124 1.00 94.06 98 GLN A C 1
ATOM 799 O O . GLN A 1 98 ? 1.839 -9.033 -5.092 1.00 94.06 98 GLN A O 1
ATOM 804 N N . LEU A 1 99 ? 2.960 -7.268 -5.903 1.00 94.88 99 LEU A N 1
ATOM 805 C CA . LEU A 1 99 ? 1.925 -6.845 -6.834 1.00 94.88 99 LEU A CA 1
ATOM 806 C C . LEU A 1 99 ? 1.996 -7.664 -8.139 1.00 94.88 99 LEU A C 1
ATOM 808 O O . LEU A 1 99 ? 3.093 -7.974 -8.631 1.00 94.88 99 LEU A O 1
ATOM 812 N N . PRO A 1 100 ? 0.844 -8.029 -8.733 1.00 95.75 100 PRO A N 1
ATOM 813 C CA . PRO A 1 100 ? 0.825 -8.761 -9.991 1.00 95.75 100 PRO A CA 1
ATOM 814 C C . PRO A 1 100 ? 1.334 -7.898 -11.151 1.00 95.75 100 PRO A C 1
ATOM 816 O O . PRO A 1 100 ? 1.172 -6.675 -11.169 1.00 95.75 100 PRO A O 1
ATOM 819 N N . LEU A 1 101 ? 1.940 -8.542 -12.150 1.00 96.88 101 LEU A N 1
ATOM 820 C CA . LEU A 1 101 ? 2.329 -7.881 -13.395 1.00 96.88 101 LEU A CA 1
ATOM 821 C C . LEU A 1 101 ? 1.116 -7.175 -14.028 1.00 96.88 101 LEU A C 1
ATOM 823 O O . LEU A 1 101 ? 0.024 -7.738 -14.062 1.00 96.88 101 LEU A O 1
ATOM 827 N N . GLY A 1 102 ? 1.310 -5.956 -14.537 1.00 96.25 102 GLY A N 1
ATOM 828 C CA . GLY A 1 102 ? 0.235 -5.137 -15.099 1.00 96.25 102 GLY A CA 1
ATOM 829 C C . GLY A 1 102 ? -0.576 -4.343 -14.070 1.00 96.25 102 GLY A C 1
ATOM 830 O O . GLY A 1 102 ? -1.485 -3.618 -14.467 1.00 96.25 102 GLY A O 1
ATOM 831 N N . SER A 1 103 ? -0.255 -4.431 -12.772 1.00 95.81 103 SER A N 1
ATOM 832 C CA . SER A 1 103 ? -0.889 -3.581 -11.754 1.00 95.81 103 SER A CA 1
ATOM 833 C C . SER A 1 103 ? -0.654 -2.103 -12.044 1.00 95.81 103 SER A C 1
ATOM 835 O O . SER A 1 103 ? 0.474 -1.699 -12.342 1.00 95.81 103 SER A O 1
ATOM 837 N N . LEU A 1 104 ? -1.708 -1.299 -11.891 1.00 96.31 104 LEU A N 1
ATOM 838 C CA . LEU A 1 104 ? -1.583 0.150 -11.803 1.00 96.31 104 LEU A CA 1
ATOM 839 C C . LEU A 1 104 ? -1.067 0.525 -10.416 1.00 96.31 104 LEU A C 1
ATOM 841 O O . LEU A 1 104 ? -1.517 -0.004 -9.396 1.00 96.31 104 LEU A O 1
ATOM 845 N N . VAL A 1 105 ? -0.122 1.453 -10.387 1.00 96.12 105 VAL A N 1
ATOM 846 C CA . VAL A 1 105 ? 0.540 1.897 -9.164 1.00 96.12 105 VAL A CA 1
ATOM 847 C C . VAL A 1 105 ? 0.686 3.409 -9.149 1.00 96.12 105 VAL A C 1
ATOM 849 O O . VAL A 1 105 ? 0.743 4.058 -10.193 1.00 96.12 105 VAL A O 1
ATOM 852 N N . LEU A 1 106 ? 0.764 3.968 -7.948 1.00 95.75 106 LEU A N 1
ATOM 853 C CA . LEU A 1 106 ? 1.184 5.338 -7.706 1.00 95.75 106 LEU A CA 1
ATOM 854 C C . LEU A 1 106 ? 2.570 5.307 -7.075 1.00 95.75 106 LEU A C 1
ATOM 856 O O . LEU A 1 106 ? 2.753 4.756 -5.991 1.00 95.75 106 LEU A O 1
ATOM 860 N N . VAL A 1 107 ? 3.540 5.919 -7.746 1.00 95.56 107 VAL A N 1
ATOM 861 C CA . VAL A 1 107 ? 4.899 6.051 -7.223 1.00 95.56 107 VAL A CA 1
ATOM 862 C C . VAL A 1 107 ? 5.036 7.384 -6.510 1.00 95.56 107 VAL A C 1
ATOM 864 O O . VAL A 1 107 ? 4.747 8.429 -7.096 1.00 95.56 107 VAL A O 1
ATOM 867 N N . LYS A 1 108 ? 5.502 7.365 -5.262 1.00 94.06 108 LYS A N 1
ATOM 868 C CA . LYS A 1 108 ? 5.687 8.568 -4.448 1.00 94.06 108 LYS A CA 1
ATOM 869 C C . LYS A 1 108 ? 7.155 8.749 -4.087 1.00 94.06 108 LYS A C 1
ATOM 871 O O . LYS A 1 108 ? 7.636 8.173 -3.123 1.00 94.06 108 LYS A O 1
ATOM 876 N N . LEU A 1 109 ? 7.855 9.589 -4.846 1.00 89.94 109 LEU A N 1
ATOM 877 C CA . LEU A 1 109 ? 9.225 9.997 -4.527 1.00 89.94 109 LEU A CA 1
ATOM 878 C C . LEU A 1 109 ? 9.228 11.257 -3.655 1.00 89.94 109 LEU A C 1
ATOM 880 O O . LEU A 1 109 ? 8.293 12.065 -3.690 1.00 89.94 109 LEU A O 1
ATOM 884 N N . GLN A 1 110 ? 10.296 11.442 -2.880 1.00 88.19 110 GLN A N 1
ATOM 885 C CA . GLN A 1 110 ? 10.457 12.625 -2.039 1.00 88.19 110 GLN A CA 1
ATOM 886 C C . GLN A 1 110 ? 10.401 13.900 -2.896 1.00 88.19 110 GLN A C 1
ATOM 888 O O . GLN A 1 110 ? 11.052 13.989 -3.933 1.00 88.19 110 GLN A O 1
ATOM 893 N N . ASN A 1 111 ? 9.619 14.888 -2.454 1.00 89.75 111 ASN A N 1
ATOM 894 C CA . ASN A 1 111 ? 9.413 16.180 -3.127 1.00 89.75 111 ASN A CA 1
ATOM 895 C C . ASN A 1 111 ? 8.736 16.126 -4.512 1.00 89.75 111 ASN A C 1
ATOM 897 O O . ASN A 1 111 ? 8.633 17.160 -5.168 1.00 89.75 111 ASN A O 1
ATOM 901 N N . TRP A 1 112 ? 8.217 14.970 -4.938 1.00 86.12 112 TRP A N 1
ATOM 902 C CA . TRP A 1 112 ? 7.438 14.833 -6.172 1.00 86.12 112 TRP A CA 1
ATOM 903 C C . TRP A 1 112 ? 5.973 14.485 -5.875 1.00 86.12 112 TRP A C 1
ATOM 905 O O . TRP A 1 112 ? 5.679 13.852 -4.851 1.00 86.12 112 TRP A O 1
ATOM 915 N N . PRO A 1 113 ? 5.010 14.898 -6.722 1.00 91.69 113 PRO A N 1
ATOM 916 C CA . PRO A 1 113 ? 3.652 14.371 -6.651 1.00 91.69 113 PRO A CA 1
ATOM 917 C C . PRO A 1 113 ? 3.660 12.851 -6.853 1.00 91.69 113 PRO A C 1
ATOM 919 O O . PRO A 1 113 ? 4.559 12.305 -7.489 1.00 91.69 113 PRO A O 1
ATOM 922 N N . SER A 1 114 ? 2.649 12.170 -6.312 1.00 93.69 114 SER A N 1
ATOM 923 C CA . SER A 1 114 ? 2.444 10.758 -6.635 1.00 93.69 114 SER A CA 1
ATOM 924 C C . SER A 1 114 ? 2.157 10.633 -8.128 1.00 93.69 114 SER A C 1
ATOM 926 O O . SER A 1 114 ? 1.264 11.322 -8.625 1.00 93.69 114 SER A O 1
ATOM 928 N N . TRP A 1 115 ? 2.895 9.779 -8.835 1.00 94.56 115 TRP A N 1
ATOM 929 C CA . TRP A 1 115 ? 2.780 9.651 -10.286 1.00 94.56 115 TRP A CA 1
ATOM 930 C C . TRP A 1 115 ? 2.291 8.262 -10.698 1.00 94.56 115 TRP A C 1
ATOM 932 O O . TRP A 1 115 ? 2.792 7.267 -10.166 1.00 94.56 115 TRP A O 1
ATOM 942 N N . PRO A 1 116 ? 1.323 8.165 -11.625 1.00 95.69 116 PRO A N 1
ATOM 943 C CA . PRO A 1 116 ? 0.790 6.881 -12.046 1.00 95.69 116 PRO A CA 1
ATOM 944 C C . PRO A 1 116 ? 1.773 6.117 -12.938 1.00 95.69 116 PRO A C 1
ATOM 946 O O . PRO A 1 116 ? 2.430 6.681 -13.818 1.00 95.69 116 PRO A O 1
ATOM 949 N N . GLY A 1 117 ? 1.827 4.806 -12.738 1.00 95.88 117 GLY A N 1
ATOM 950 C CA . GLY A 1 117 ? 2.595 3.880 -13.557 1.00 95.88 117 GLY A CA 1
ATOM 951 C C . GLY A 1 117 ? 1.951 2.501 -13.630 1.00 95.88 117 GLY A C 1
ATOM 952 O O . GLY A 1 117 ? 0.976 2.212 -12.934 1.00 95.88 117 GLY A O 1
ATOM 953 N N . ILE A 1 118 ? 2.506 1.650 -14.485 1.00 97.00 118 ILE A N 1
ATOM 954 C CA . ILE A 1 118 ? 2.116 0.251 -14.646 1.00 97.00 118 ILE A CA 1
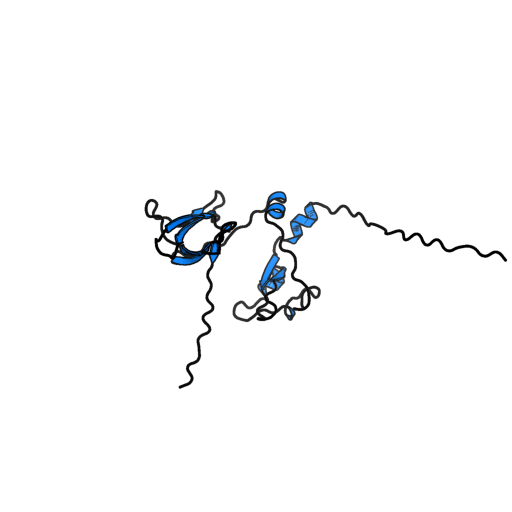ATOM 955 C C . ILE A 1 118 ? 3.333 -0.653 -14.457 1.00 97.00 118 ILE A C 1
ATOM 957 O O . ILE A 1 118 ? 4.419 -0.366 -14.968 1.00 97.00 118 ILE A O 1
ATOM 961 N N . LEU A 1 119 ? 3.157 -1.756 -13.727 1.00 97.81 119 LEU A N 1
ATOM 962 C CA . LEU A 1 119 ? 4.205 -2.766 -13.588 1.00 97.81 119 LEU A CA 1
ATOM 963 C C . LEU A 1 119 ? 4.402 -3.501 -14.916 1.00 97.81 119 LEU A C 1
ATOM 965 O O . LEU A 1 119 ? 3.468 -4.138 -15.412 1.00 97.81 119 LEU A O 1
ATOM 969 N N . CYS A 1 120 ? 5.609 -3.454 -15.477 1.00 97.31 120 CYS A N 1
ATOM 970 C CA . CYS A 1 120 ? 5.915 -4.058 -16.775 1.00 97.31 120 CYS A CA 1
ATOM 971 C C . CYS A 1 120 ? 7.294 -4.737 -16.783 1.00 97.31 120 CYS A C 1
ATOM 973 O O . CYS A 1 120 ? 8.154 -4.380 -15.978 1.00 97.31 120 CYS A O 1
ATOM 975 N N . PRO A 1 121 ? 7.549 -5.717 -17.670 1.00 98.00 121 PRO A N 1
ATOM 976 C CA . PRO A 1 121 ? 8.863 -6.343 -17.756 1.00 98.00 121 PRO A CA 1
ATOM 977 C C . PRO A 1 121 ? 9.918 -5.345 -18.246 1.00 98.00 121 PRO A C 1
ATOM 979 O O . PRO A 1 121 ? 9.691 -4.611 -19.207 1.00 98.00 121 PRO A O 1
ATOM 982 N N . ASP A 1 122 ? 11.087 -5.355 -17.612 1.00 97.19 122 ASP A N 1
ATOM 983 C CA . ASP A 1 122 ? 12.266 -4.629 -18.076 1.00 97.19 122 ASP A CA 1
ATOM 984 C C . ASP A 1 122 ? 12.630 -5.073 -19.507 1.00 97.19 122 ASP A C 1
ATOM 986 O O . ASP A 1 122 ? 12.748 -6.282 -19.743 1.00 97.19 122 ASP A O 1
ATOM 990 N N . PRO A 1 123 ? 12.824 -4.144 -20.465 1.00 95.12 123 PRO A N 1
ATOM 991 C CA . PRO A 1 123 ? 13.083 -4.489 -21.865 1.00 95.12 123 PRO A CA 1
ATOM 992 C C . PRO A 1 123 ? 14.334 -5.344 -22.099 1.00 95.12 123 PRO A C 1
ATOM 994 O O . PRO A 1 123 ? 14.433 -6.003 -23.133 1.00 95.12 123 PRO A O 1
ATOM 997 N N . PHE A 1 124 ? 15.290 -5.334 -21.167 1.00 94.56 124 PHE A N 1
ATOM 998 C CA . PHE A 1 124 ? 16.560 -6.049 -21.287 1.00 94.56 124 PHE A CA 1
ATOM 999 C C . PHE A 1 124 ? 16.553 -7.366 -20.506 1.00 94.56 124 PHE A C 1
ATOM 1001 O O . PHE A 1 124 ? 17.035 -8.384 -21.000 1.00 94.56 124 PHE A O 1
ATOM 1008 N N . LYS A 1 125 ? 16.013 -7.364 -19.283 1.00 93.00 125 LYS A N 1
ATOM 1009 C CA . LYS A 1 125 ? 16.003 -8.525 -18.376 1.00 93.00 125 LYS A CA 1
ATOM 1010 C C . LYS A 1 125 ? 14.749 -9.389 -18.521 1.00 93.00 125 LYS A C 1
ATOM 1012 O O . LYS A 1 125 ? 14.756 -10.538 -18.082 1.00 93.00 125 LYS A O 1
ATOM 1017 N N . GLY A 1 126 ? 13.652 -8.841 -19.049 1.00 95.88 126 GLY A N 1
ATOM 1018 C CA . GLY A 1 126 ? 12.345 -9.506 -19.113 1.00 95.88 126 GLY A CA 1
ATOM 1019 C C . GLY A 1 126 ? 11.712 -9.772 -17.739 1.00 95.88 126 GLY A C 1
ATOM 1020 O O . GLY A 1 126 ? 10.789 -10.579 -17.624 1.00 95.88 126 GLY A O 1
ATOM 1021 N N . LYS A 1 127 ? 12.217 -9.130 -16.679 1.00 96.94 127 LYS A N 1
ATOM 1022 C CA . LYS A 1 127 ? 11.729 -9.247 -15.297 1.00 96.94 127 LYS A CA 1
ATOM 1023 C C . LYS A 1 127 ? 11.107 -7.933 -14.860 1.00 96.94 127 LYS A C 1
ATOM 1025 O O . LYS A 1 127 ? 11.569 -6.880 -15.277 1.00 96.94 127 LYS A O 1
ATOM 1030 N N . TYR A 1 128 ? 10.093 -8.004 -14.005 1.00 98.00 128 TYR A N 1
ATOM 1031 C CA . TYR A 1 128 ? 9.419 -6.822 -13.464 1.00 98.00 128 TYR A CA 1
ATOM 1032 C C . TYR A 1 128 ? 9.613 -6.645 -11.951 1.00 98.00 128 TYR A C 1
ATOM 1034 O O . TYR A 1 128 ? 9.205 -5.626 -11.407 1.00 98.00 128 TYR A O 1
ATOM 1042 N N . VAL A 1 129 ? 10.232 -7.627 -11.283 1.00 97.88 129 VAL A N 1
ATOM 1043 C CA . VAL A 1 129 ? 10.505 -7.635 -9.839 1.00 97.88 129 VAL A CA 1
ATOM 1044 C C . VAL A 1 129 ? 11.948 -8.063 -9.594 1.00 97.88 129 VAL A C 1
ATOM 1046 O O . VAL A 1 129 ? 12.441 -8.976 -10.266 1.00 97.88 129 VAL A O 1
ATOM 1049 N N . ILE A 1 130 ? 12.598 -7.415 -8.631 1.00 97.12 130 ILE A N 1
ATOM 1050 C CA . ILE A 1 130 ? 13.853 -7.851 -8.005 1.00 97.12 130 ILE A CA 1
ATOM 1051 C C . ILE A 1 130 ? 13.549 -8.173 -6.540 1.00 97.12 130 ILE A C 1
ATOM 1053 O O . ILE A 1 130 ? 12.786 -7.450 -5.896 1.00 97.12 130 ILE A O 1
ATOM 1057 N N . TYR A 1 131 ? 14.128 -9.266 -6.047 1.00 96.69 131 TYR A N 1
ATOM 1058 C CA . TYR A 1 131 ? 13.954 -9.743 -4.679 1.00 96.69 131 TYR A CA 1
ATOM 1059 C C . TYR A 1 131 ? 15.239 -9.563 -3.872 1.00 96.69 131 TYR A C 1
ATOM 1061 O O . TYR A 1 131 ? 16.332 -9.708 -4.428 1.00 96.69 131 TYR A O 1
ATOM 1069 N N . ASP A 1 132 ? 15.089 -9.310 -2.573 1.00 95.00 132 ASP A N 1
ATOM 1070 C CA . ASP A 1 132 ? 16.192 -9.326 -1.615 1.00 95.00 132 ASP A CA 1
ATOM 1071 C C . ASP A 1 132 ? 16.677 -10.764 -1.321 1.00 95.00 132 ASP A C 1
ATOM 1073 O O . ASP A 1 132 ? 16.135 -11.753 -1.825 1.00 95.00 132 ASP A O 1
ATOM 1077 N N . LEU A 1 133 ? 17.724 -10.891 -0.496 1.00 94.25 133 LEU A N 1
ATOM 1078 C CA . LEU A 1 133 ? 18.302 -12.187 -0.107 1.00 94.25 133 LEU A CA 1
ATOM 1079 C C . LEU A 1 133 ? 17.319 -13.097 0.645 1.00 94.25 133 LEU A C 1
ATOM 1081 O O . LEU A 1 133 ? 17.477 -14.317 0.620 1.00 94.25 133 LEU A O 1
ATOM 1085 N N . ASP A 1 134 ? 16.305 -12.509 1.275 1.00 92.75 134 ASP A N 1
ATOM 1086 C CA . ASP A 1 134 ? 15.278 -13.207 2.043 1.00 92.75 134 ASP A CA 1
ATOM 1087 C C . ASP A 1 134 ? 14.046 -13.545 1.176 1.00 92.75 134 ASP A C 1
ATOM 1089 O O . ASP A 1 134 ? 13.056 -14.077 1.681 1.00 92.75 134 ASP A O 1
ATOM 1093 N N . GLY A 1 135 ? 14.082 -13.235 -0.127 1.00 93.56 135 GLY A N 1
ATOM 1094 C CA . GLY A 1 135 ? 13.002 -13.503 -1.078 1.00 93.56 135 GLY A CA 1
ATOM 1095 C C . GLY A 1 135 ? 11.849 -12.493 -1.050 1.00 93.56 135 GLY A C 1
ATOM 1096 O O . GLY A 1 135 ? 10.801 -12.759 -1.639 1.00 93.56 135 GLY A O 1
ATOM 1097 N N . ASN A 1 136 ? 12.017 -11.342 -0.398 1.00 94.50 136 ASN A N 1
ATOM 1098 C CA . ASN A 1 136 ? 11.010 -10.278 -0.348 1.00 94.50 136 ASN A CA 1
ATOM 1099 C C . ASN A 1 136 ? 11.186 -9.311 -1.513 1.00 94.50 136 ASN A C 1
ATOM 1101 O O . ASN A 1 136 ? 12.281 -9.159 -2.049 1.00 94.50 136 ASN A O 1
ATOM 1105 N N . VAL A 1 137 ? 10.106 -8.641 -1.914 1.00 95.69 137 VAL A N 1
ATOM 1106 C CA . VAL A 1 137 ? 10.156 -7.701 -3.036 1.00 95.69 137 VAL A CA 1
ATOM 1107 C C . VAL A 1 137 ? 10.957 -6.457 -2.660 1.00 95.69 137 VAL A C 1
ATOM 1109 O O . VAL A 1 137 ? 10.575 -5.720 -1.756 1.00 95.69 137 VAL A O 1
ATOM 1112 N N . GLU A 1 138 ? 12.034 -6.203 -3.399 1.00 95.62 138 GLU A N 1
ATOM 1113 C CA . GLU A 1 138 ? 12.904 -5.044 -3.203 1.00 95.62 138 GLU A CA 1
ATOM 1114 C C . GLU A 1 138 ? 12.581 -3.931 -4.206 1.00 95.62 138 GLU A C 1
ATOM 1116 O O . GLU A 1 138 ? 12.485 -2.759 -3.840 1.00 95.62 138 GLU A O 1
ATOM 1121 N N . GLN A 1 139 ? 12.397 -4.281 -5.485 1.00 97.38 139 GLN A N 1
ATOM 1122 C CA . GLN A 1 139 ? 12.151 -3.304 -6.549 1.00 97.38 139 GLN A CA 1
ATOM 1123 C C . GLN A 1 139 ? 11.154 -3.803 -7.586 1.00 97.38 139 GLN A C 1
ATOM 1125 O O . GLN A 1 139 ? 11.125 -4.989 -7.924 1.00 97.38 139 GLN A O 1
ATOM 1130 N N . TYR A 1 140 ? 10.417 -2.858 -8.164 1.00 98.19 140 TYR A N 1
ATOM 1131 C CA . TYR A 1 140 ? 9.562 -3.062 -9.324 1.00 98.19 140 TYR A CA 1
ATOM 1132 C C . TYR A 1 140 ? 10.085 -2.299 -10.534 1.00 98.19 140 TYR A C 1
ATOM 1134 O O . TYR A 1 140 ? 10.538 -1.163 -10.404 1.00 98.19 140 TYR A O 1
ATOM 1142 N N . HIS A 1 141 ? 9.963 -2.890 -11.718 1.00 98.31 141 HIS A N 1
ATOM 1143 C CA . HIS A 1 141 ? 10.119 -2.164 -12.971 1.00 98.31 141 HIS A CA 1
ATOM 1144 C C . HIS A 1 141 ? 8.771 -1.572 -13.385 1.00 98.31 141 HIS A C 1
ATOM 1146 O O . HIS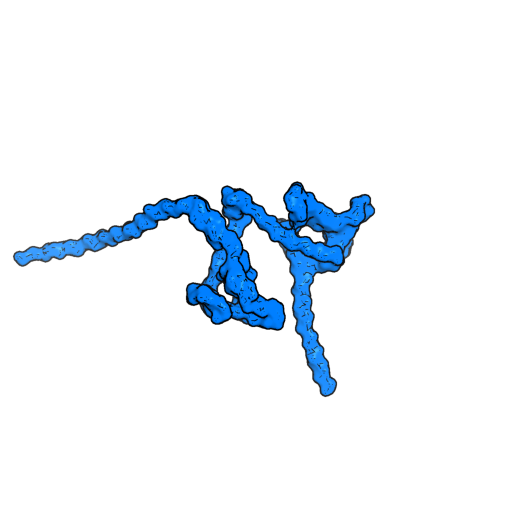 A 1 141 ? 7.764 -2.281 -13.504 1.00 98.31 141 HIS A O 1
ATOM 1152 N N . ILE A 1 142 ? 8.761 -0.255 -13.575 1.00 97.69 142 ILE A N 1
ATOM 1153 C CA . ILE A 1 142 ? 7.549 0.535 -13.775 1.00 97.69 142 ILE A CA 1
ATOM 1154 C C . ILE A 1 142 ? 7.694 1.352 -15.048 1.00 97.69 142 ILE A C 1
ATOM 1156 O O . ILE A 1 142 ? 8.710 2.015 -15.256 1.00 97.69 142 ILE A O 1
ATOM 1160 N N . GLU A 1 143 ? 6.650 1.341 -15.869 1.00 97.25 143 GLU A N 1
ATOM 1161 C CA . GLU A 1 143 ? 6.442 2.324 -16.926 1.00 97.25 143 GLU A CA 1
ATOM 1162 C C . GLU A 1 143 ? 5.491 3.411 -16.434 1.00 97.25 143 GLU A C 1
ATOM 1164 O O . GLU A 1 143 ? 4.354 3.136 -16.052 1.00 97.25 143 GLU A O 1
ATOM 1169 N N . PHE A 1 144 ? 5.968 4.651 -16.419 1.00 95.81 144 PHE A N 1
ATOM 1170 C CA . PHE A 1 144 ? 5.191 5.804 -15.995 1.00 95.81 144 PHE A CA 1
ATOM 1171 C C . PHE A 1 144 ? 4.240 6.252 -17.098 1.00 95.81 144 PHE A C 1
ATOM 1173 O O . PHE A 1 144 ? 4.622 6.375 -18.267 1.00 95.81 144 PHE A O 1
ATOM 1180 N N . LEU A 1 145 ? 2.999 6.533 -16.707 1.00 93.44 145 LEU A N 1
ATOM 1181 C CA . LEU A 1 145 ? 2.002 7.085 -17.613 1.00 93.44 145 LEU A CA 1
ATOM 1182 C C . LEU A 1 145 ? 2.290 8.577 -17.816 1.00 93.44 145 LEU A C 1
ATOM 1184 O O . LEU A 1 145 ? 2.505 9.317 -16.855 1.00 93.44 145 LEU A O 1
ATOM 1188 N N . GLY A 1 146 ? 2.298 9.024 -19.066 1.00 89.25 146 GLY A N 1
ATOM 1189 C CA . GLY A 1 146 ? 2.600 10.405 -19.432 1.00 89.25 146 GLY A CA 1
ATOM 1190 C C . GLY A 1 146 ? 3.236 10.492 -20.813 1.00 89.25 146 GLY A C 1
ATOM 1191 O O . GLY A 1 146 ? 3.536 9.469 -21.424 1.00 89.25 146 GLY A O 1
ATOM 1192 N N . ASP A 1 147 ? 3.438 11.718 -21.287 1.00 89.38 147 ASP A N 1
ATOM 1193 C CA . ASP A 1 147 ? 4.156 12.014 -22.525 1.00 89.38 147 ASP A CA 1
ATOM 1194 C C . ASP A 1 147 ? 5.356 12.930 -22.204 1.00 89.38 147 ASP A C 1
ATOM 1196 O O . ASP A 1 147 ? 5.145 14.040 -21.704 1.00 89.38 147 ASP A O 1
ATOM 1200 N N . PRO A 1 148 ? 6.608 12.485 -22.420 1.00 87.31 148 PRO A N 1
ATOM 1201 C CA . PRO A 1 148 ? 6.996 11.167 -22.920 1.00 87.31 148 PRO A CA 1
ATOM 1202 C C . PRO A 1 148 ? 6.833 10.058 -21.870 1.00 87.31 148 PRO A C 1
ATOM 1204 O O . PRO A 1 148 ? 7.004 10.275 -20.668 1.00 87.31 148 PRO A O 1
ATOM 1207 N N . HIS A 1 149 ? 6.588 8.834 -22.339 1.00 86.12 149 HIS A N 1
ATOM 1208 C CA . HIS A 1 149 ? 6.653 7.645 -21.492 1.00 86.12 149 HIS A CA 1
ATOM 1209 C C . HIS A 1 149 ? 8.081 7.449 -20.967 1.00 86.12 149 HIS A C 1
ATOM 1211 O O . HIS A 1 149 ? 9.051 7.514 -21.726 1.00 86.12 149 HIS A O 1
ATOM 1217 N N . SER A 1 150 ? 8.215 7.158 -19.675 1.00 93.75 150 SER A N 1
ATOM 1218 C CA . SER A 1 150 ? 9.498 6.828 -19.046 1.00 93.75 150 SER A CA 1
ATOM 1219 C C . SER A 1 150 ? 9.400 5.521 -18.266 1.00 93.75 150 SER A C 1
ATOM 1221 O O . SER A 1 150 ? 8.305 5.062 -17.942 1.00 93.75 150 SER A O 1
ATOM 1223 N N . ARG A 1 151 ? 10.544 4.881 -18.005 1.00 95.31 151 ARG A N 1
ATOM 1224 C CA . ARG A 1 151 ? 10.616 3.605 -17.285 1.00 95.31 151 ARG A CA 1
ATOM 1225 C C . ARG A 1 151 ? 11.750 3.636 -16.277 1.00 95.31 151 ARG A C 1
ATOM 1227 O O . ARG A 1 151 ? 12.801 4.204 -16.570 1.00 95.31 151 ARG A O 1
ATOM 1234 N N . SER A 1 152 ? 11.551 3.026 -15.116 1.00 96.50 152 SER A N 1
ATOM 1235 C CA . SER A 1 152 ? 12.614 2.860 -14.124 1.00 96.50 152 SER A CA 1
ATOM 1236 C C . SER A 1 152 ? 12.331 1.686 -13.201 1.00 96.50 152 SER A C 1
ATOM 1238 O O . SER A 1 152 ? 11.181 1.318 -12.962 1.00 96.50 152 SER A O 1
ATOM 1240 N N . TRP A 1 153 ? 13.403 1.147 -12.628 1.00 97.62 153 TRP A N 1
ATOM 1241 C CA . TRP A 1 153 ? 13.322 0.363 -11.405 1.00 97.62 153 TRP A CA 1
ATOM 1242 C C . TRP A 1 153 ? 13.082 1.302 -10.219 1.00 97.62 153 TRP A C 1
ATOM 1244 O O . TRP A 1 153 ? 13.752 2.331 -10.106 1.00 97.62 153 TRP A O 1
ATOM 1254 N N . ILE A 1 154 ? 12.109 0.973 -9.374 1.00 97.44 154 ILE A N 1
ATOM 1255 C CA . ILE A 1 154 ? 11.694 1.756 -8.205 1.00 97.44 154 ILE A CA 1
ATOM 1256 C C . ILE A 1 154 ? 11.636 0.822 -6.996 1.00 97.44 154 ILE A C 1
ATOM 1258 O O . ILE A 1 154 ? 11.108 -0.285 -7.103 1.00 97.44 154 ILE A O 1
ATOM 1262 N N . ASN A 1 155 ? 12.172 1.261 -5.853 1.00 96.06 155 ASN A N 1
ATOM 1263 C CA . ASN A 1 155 ? 12.094 0.499 -4.605 1.00 96.06 155 ASN A CA 1
ATOM 1264 C C . ASN A 1 155 ? 10.630 0.317 -4.177 1.00 96.06 155 ASN A C 1
ATOM 1266 O O . ASN A 1 155 ? 9.840 1.258 -4.273 1.00 96.06 155 ASN A O 1
ATOM 1270 N N . ALA A 1 156 ? 10.282 -0.880 -3.703 1.00 94.88 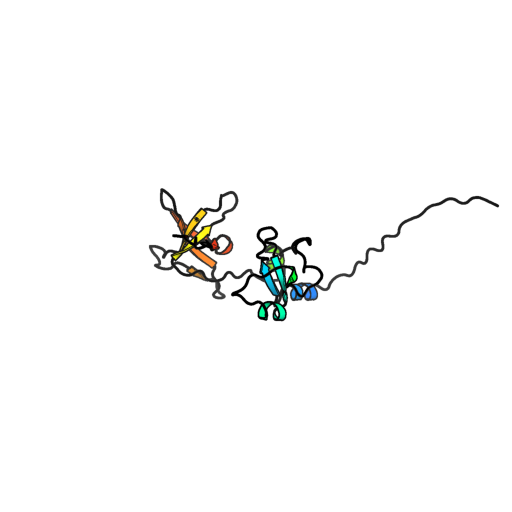156 ALA A N 1
ATOM 1271 C CA . ALA A 1 156 ? 8.933 -1.230 -3.274 1.00 94.88 156 ALA A CA 1
ATOM 1272 C C . ALA A 1 156 ? 8.343 -0.245 -2.247 1.00 94.88 156 ALA A C 1
ATOM 1274 O O . ALA A 1 156 ? 7.143 0.020 -2.303 1.00 94.88 156 ALA A O 1
ATOM 1275 N N . SER A 1 157 ? 9.172 0.370 -1.394 1.00 92.19 157 SER A N 1
ATOM 1276 C CA . SER A 1 157 ? 8.735 1.362 -0.401 1.00 92.19 157 SER A CA 1
ATOM 1277 C C . SER A 1 157 ? 8.112 2.626 -1.002 1.00 92.19 157 SER A C 1
ATOM 1279 O O . SER A 1 157 ? 7.320 3.300 -0.346 1.00 92.19 157 SER A O 1
ATOM 1281 N N . PHE A 1 158 ? 8.403 2.932 -2.269 1.00 94.44 158 PHE A N 1
ATOM 1282 C CA . PHE A 1 158 ? 7.836 4.082 -2.976 1.00 94.44 158 PHE A CA 1
ATOM 1283 C C . PHE A 1 158 ? 6.636 3.727 -3.861 1.00 94.44 158 PHE A C 1
ATOM 1285 O O . PHE A 1 158 ? 6.131 4.610 -4.559 1.00 94.44 158 PHE A O 1
ATOM 1292 N N . VAL A 1 159 ? 6.189 2.466 -3.880 1.00 94.81 159 VAL A N 1
ATOM 1293 C CA . VAL A 1 159 ? 5.170 1.962 -4.815 1.00 94.81 159 VAL A CA 1
ATOM 1294 C C . VAL A 1 159 ? 3.882 1.618 -4.068 1.00 94.81 159 VAL A C 1
ATOM 1296 O O . VAL A 1 159 ? 3.789 0.596 -3.394 1.00 94.81 159 VAL A O 1
ATOM 1299 N N . GLY A 1 160 ? 2.852 2.449 -4.230 1.00 91.50 160 GLY A N 1
ATOM 1300 C CA . GLY A 1 160 ? 1.506 2.177 -3.723 1.00 91.50 160 GLY A CA 1
ATOM 1301 C C . GLY A 1 160 ? 0.611 1.540 -4.787 1.00 91.50 160 GLY A C 1
ATOM 1302 O O . GLY A 1 160 ? 0.604 1.983 -5.936 1.00 91.50 160 GLY A O 1
ATOM 1303 N N . HIS A 1 161 ? -0.181 0.528 -4.421 1.00 87.94 161 HIS A N 1
ATOM 1304 C CA . HIS A 1 161 ? -1.193 -0.035 -5.321 1.00 87.94 161 HIS A CA 1
ATOM 1305 C C . HIS A 1 161 ? -2.281 1.000 -5.632 1.00 87.94 161 HIS A C 1
ATOM 1307 O O . HIS A 1 161 ? -2.803 1.658 -4.729 1.00 87.94 161 HIS A O 1
ATOM 1313 N N . TYR A 1 162 ? -2.646 1.139 -6.907 1.00 83.12 162 TYR A N 1
ATOM 1314 C CA . TYR A 1 162 ? -3.730 2.022 -7.314 1.00 83.12 162 TYR A CA 1
ATOM 1315 C C . TYR A 1 162 ? -5.058 1.260 -7.344 1.00 83.12 162 TYR A C 1
ATOM 1317 O O . TYR A 1 162 ? -5.376 0.560 -8.304 1.00 83.12 162 TYR A O 1
ATOM 1325 N N . SER A 1 163 ? -5.850 1.411 -6.284 1.00 69.31 163 SER A N 1
ATOM 1326 C CA . SER A 1 163 ? -7.190 0.827 -6.181 1.00 69.31 163 SER A CA 1
ATOM 1327 C C . SER A 1 163 ? -8.247 1.874 -6.551 1.00 69.31 163 SER A C 1
ATOM 1329 O O . SER A 1 163 ? -8.536 2.760 -5.751 1.00 69.31 163 SER A O 1
ATOM 1331 N N . ILE A 1 164 ? -8.862 1.784 -7.735 1.00 61.22 164 ILE A N 1
ATOM 1332 C CA . ILE A 1 164 ? -10.147 2.463 -7.969 1.00 61.22 164 ILE A CA 1
ATOM 1333 C C . ILE A 1 164 ? -11.254 1.522 -7.503 1.00 61.22 164 ILE A C 1
ATOM 1335 O O . ILE A 1 164 ? -11.535 0.512 -8.147 1.00 61.22 164 ILE A O 1
ATOM 1339 N N . THR A 1 165 ? -11.950 1.895 -6.434 1.00 54.50 165 THR A N 1
ATOM 1340 C CA . THR A 1 165 ? -13.269 1.331 -6.143 1.00 54.50 165 THR A CA 1
ATOM 1341 C C . THR A 1 165 ? -14.271 1.975 -7.099 1.00 54.50 165 THR A C 1
ATOM 1343 O O . THR A 1 165 ? -14.827 3.037 -6.816 1.00 54.50 165 THR A O 1
ATOM 1346 N N . LEU A 1 166 ? -14.481 1.372 -8.273 1.00 47.19 166 LEU A N 1
ATOM 1347 C CA . LEU A 1 166 ? -15.550 1.798 -9.177 1.00 47.19 166 LEU A CA 1
ATOM 1348 C C . LEU A 1 166 ? -16.880 1.429 -8.511 1.00 47.19 166 LEU A C 1
ATOM 1350 O O . LEU A 1 166 ? -17.293 0.270 -8.545 1.00 47.19 166 LEU A O 1
ATOM 1354 N N . LYS A 1 167 ? -17.563 2.401 -7.892 1.00 50.28 167 LYS A N 1
ATOM 1355 C CA . LYS A 1 167 ? -18.968 2.216 -7.508 1.00 50.28 167 LYS A CA 1
ATOM 1356 C C . LYS A 1 167 ? -19.752 2.024 -8.813 1.00 50.28 167 LYS A C 1
ATOM 1358 O O . LYS A 1 167 ? -19.841 2.948 -9.620 1.00 50.28 167 LYS A O 1
ATOM 1363 N N . VAL A 1 168 ? -20.268 0.816 -9.048 1.00 53.12 168 VAL A N 1
ATOM 1364 C CA . VAL A 1 168 ? -21.140 0.527 -10.195 1.00 53.12 168 VAL A CA 1
ATOM 1365 C C . VAL A 1 168 ? -22.367 1.425 -10.071 1.00 53.12 168 VAL A C 1
ATOM 1367 O O . VAL A 1 168 ? -23.182 1.253 -9.167 1.00 53.12 168 VAL A O 1
ATOM 1370 N N . GLY A 1 169 ? -22.479 2.416 -10.952 1.00 47.69 169 GLY A N 1
ATOM 1371 C CA . GLY A 1 169 ? -23.671 3.246 -11.038 1.00 47.69 169 GLY A CA 1
ATOM 1372 C C . GLY A 1 169 ? -24.839 2.396 -11.524 1.00 47.69 169 GLY A C 1
ATOM 1373 O O . GLY A 1 169 ? -24.816 1.897 -12.647 1.00 47.69 169 GLY A O 1
ATOM 1374 N N . THR A 1 170 ? -25.863 2.218 -10.693 1.00 49.03 170 THR A N 1
ATOM 1375 C CA . THR A 1 170 ? -27.151 1.679 -11.136 1.00 49.03 170 THR A CA 1
ATOM 1376 C C . THR A 1 170 ? -27.787 2.673 -12.097 1.00 49.03 170 THR A C 1
ATOM 1378 O O . THR A 1 170 ? -28.263 3.727 -11.679 1.00 49.03 170 THR A O 1
ATOM 1381 N N . VAL A 1 171 ? -27.786 2.345 -13.388 1.00 54.97 171 VAL A N 1
ATOM 1382 C CA . VAL A 1 171 ? -28.593 3.053 -14.383 1.00 54.97 171 VAL A CA 1
ATOM 1383 C C . VAL A 1 171 ? -30.044 2.641 -14.152 1.00 54.97 171 VAL A C 1
ATOM 1385 O O . VAL A 1 171 ? -30.432 1.519 -14.469 1.00 54.97 171 VAL A O 1
ATOM 1388 N N . THR A 1 172 ? -30.841 3.519 -13.550 1.00 49.25 172 THR A N 1
ATOM 1389 C CA . THR A 1 172 ? -32.298 3.372 -13.549 1.00 49.25 172 THR A CA 1
ATOM 1390 C C . THR A 1 172 ? -32.803 3.729 -14.941 1.00 49.25 172 THR A C 1
ATOM 1392 O O . THR A 1 172 ? -32.641 4.872 -15.372 1.00 49.25 172 THR A O 1
ATOM 1395 N N . SER A 1 173 ? -33.338 2.727 -15.640 1.00 56.94 173 SER A N 1
ATOM 1396 C CA . SER A 1 173 ? -34.049 2.858 -16.918 1.00 56.94 173 SER A CA 1
ATOM 1397 C C . SER A 1 173 ? -35.296 3.721 -16.804 1.00 56.94 173 SER A C 1
ATOM 1399 O O . SER A 1 173 ? -36.006 3.528 -15.788 1.00 56.94 173 SER A O 1
#

InterPro domains:
  IPR000313 PWWP domain [PF00855] (102-160)
  IPR000313 PWWP domain [PS50812] (101-154)
  IPR011124 Zinc finger, CW-type [PF07496] (33-79)
  IPR011124 Zinc finger, CW-type [PS51050] (27-82)
  IPR042778 Zinc finger CW-type PWWP domain protein ZCWPW1/ZCWPW2 [PTHR15999] (25-166)

Sequence (173 aa):
MEKEKLDSKIIVEYCNHAMDPSAENSMYVNKVWVQCESESCLKWRLLSSEDAARVDHNKPWYCFMNADSRYNNCSVSEEDFPEESQLHESGFKIVYSQLPLGSLVLVKLQNWPSWPGILCPDPFKGKYVIYDLDGNVEQYHIEFLGDPHSRSWINASFVGHYSITLKVGTVTS

Radius of gyration: 24.22 Å; chains: 1; bounding box: 52×46×90 Å

Secondary structure (DSSP, 8-state):
--------------------HHHHTTSSTTEEEEE---TTT--EEEEEHHHHTT--TTS---GGG-S-TTS-STTSPPPPPPPHHHHHHTT----PPPPPTT-EEEE--TTS--EEEEE---TTT--SEEE-TTS-EEEEEEEEPSSS-EEEEEEGGGEEE------------

Foldseek 3Di:
DDDDDDDDDDDPPPPPDPDDLVVVLPPPPQKDWDFQPPPVQRAIDIDHNVLVVVDDPVDGDHLCSHPPPQRSDSPHDHDDDDDQVVCVVSVHHDFDDDDDAQFWKFFDDPPDDTFIWGFAQDPVRRDQFDADPVRTTFWGWIWTDDVPIDIDIDGPVRIGGDDDPPPPDPDDD